Protein AF-A0A554K6H7-F1 (afdb_monomer)

Structure (mmCIF, N/CA/C/O backbone):
data_AF-A0A554K6H7-F1
#
_entry.id   AF-A0A554K6H7-F1
#
loop_
_atom_site.group_PDB
_atom_site.id
_atom_site.type_symbol
_atom_site.label_atom_id
_atom_site.label_alt_id
_atom_site.label_comp_id
_atom_site.label_asym_id
_atom_site.label_entity_id
_atom_site.label_seq_id
_atom_site.pdbx_PDB_ins_code
_atom_site.Cartn_x
_atom_site.Cartn_y
_atom_site.Cartn_z
_atom_site.occupancy
_atom_site.B_iso_or_equiv
_atom_site.auth_seq_id
_atom_site.auth_comp_id
_atom_site.auth_asym_id
_atom_site.auth_atom_id
_atom_site.pdbx_PDB_model_num
ATOM 1 N N . MET A 1 1 ? -4.649 -1.567 -6.672 1.00 82.31 1 MET A N 1
ATOM 2 C CA . MET A 1 1 ? -3.525 -2.118 -7.464 1.00 82.31 1 MET A CA 1
ATOM 3 C C . MET A 1 1 ? -2.347 -1.177 -7.348 1.00 82.31 1 MET A C 1
ATOM 5 O O . MET A 1 1 ? -2.574 0.005 -7.120 1.00 82.31 1 MET A O 1
ATOM 9 N N . ILE A 1 2 ? -1.125 -1.692 -7.444 1.00 87.00 2 ILE A N 1
ATOM 10 C CA . ILE A 1 2 ? 0.093 -0.883 -7.468 1.00 87.00 2 ILE A CA 1
ATOM 11 C C . ILE A 1 2 ? 0.696 -1.004 -8.864 1.00 87.00 2 ILE A C 1
ATOM 13 O O . ILE A 1 2 ? 1.133 -2.075 -9.283 1.00 87.00 2 ILE A O 1
ATOM 17 N N . SER A 1 3 ? 0.694 0.105 -9.590 1.00 84.44 3 SER A N 1
ATOM 18 C CA . SER A 1 3 ? 1.301 0.215 -10.912 1.00 84.44 3 SER A CA 1
ATOM 19 C C . SER A 1 3 ? 2.792 0.542 -10.776 1.00 84.44 3 SER A C 1
ATOM 21 O O . SER A 1 3 ? 3.191 1.238 -9.845 1.00 84.44 3 SER A O 1
ATOM 23 N N . GLY A 1 4 ? 3.622 0.040 -11.698 1.00 82.88 4 GLY A N 1
ATOM 24 C CA . GLY A 1 4 ? 5.072 0.294 -11.723 1.00 82.88 4 GLY A CA 1
ATOM 25 C C . GLY A 1 4 ? 5.947 -0.804 -11.103 1.00 82.88 4 GLY A C 1
ATOM 26 O O . GLY A 1 4 ? 7.169 -0.746 -11.230 1.00 82.88 4 GLY A O 1
ATOM 27 N N . THR A 1 5 ? 5.362 -1.839 -10.491 1.00 82.06 5 THR A N 1
ATOM 28 C CA . THR A 1 5 ? 6.119 -2.994 -9.986 1.00 82.06 5 THR A CA 1
ATOM 29 C C . THR A 1 5 ? 6.681 -3.819 -11.149 1.00 82.06 5 THR A C 1
ATOM 31 O O . THR A 1 5 ? 5.930 -4.260 -12.009 1.00 82.06 5 THR A O 1
ATOM 34 N N . HIS A 1 6 ? 8.002 -4.027 -11.177 1.00 78.56 6 HIS A N 1
ATOM 35 C CA . HIS A 1 6 ? 8.684 -4.779 -12.245 1.00 78.56 6 HIS A CA 1
ATOM 36 C C . HIS A 1 6 ? 9.627 -5.879 -11.737 1.00 78.56 6 HIS A C 1
ATOM 38 O O . HIS A 1 6 ? 10.225 -6.590 -12.544 1.00 78.56 6 HIS A O 1
ATOM 44 N N . CYS A 1 7 ? 9.791 -6.028 -10.419 1.00 83.50 7 CYS A N 1
ATOM 45 C CA . CYS A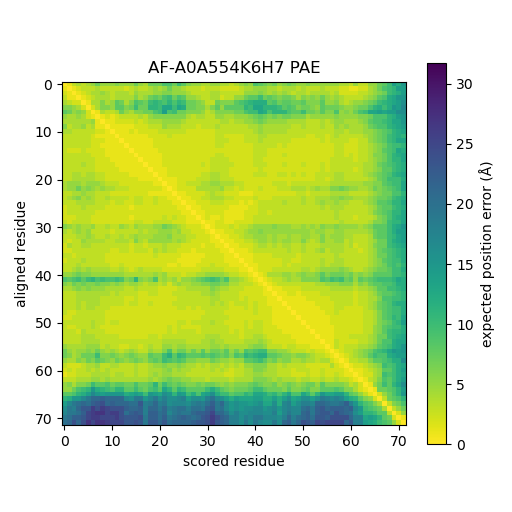 1 7 ? 10.757 -6.965 -9.856 1.00 83.50 7 CYS A CA 1
ATOM 46 C C . CYS A 1 7 ? 10.270 -7.626 -8.560 1.00 83.50 7 CYS A C 1
ATOM 48 O O . CYS A 1 7 ? 9.508 -7.033 -7.795 1.00 83.50 7 CYS A O 1
ATOM 50 N N . GLU A 1 8 ? 10.730 -8.852 -8.299 1.00 83.00 8 GLU A N 1
ATOM 51 C CA . GLU A 1 8 ? 10.364 -9.614 -7.096 1.00 83.00 8 GLU A CA 1
ATOM 52 C C . GLU A 1 8 ? 10.894 -8.956 -5.812 1.00 83.00 8 GLU A C 1
ATOM 54 O O . GLU A 1 8 ? 10.188 -8.887 -4.809 1.00 83.00 8 GLU A O 1
ATOM 59 N N . SER A 1 9 ? 12.091 -8.365 -5.861 1.00 85.75 9 SER A N 1
ATOM 60 C CA . SER A 1 9 ? 12.644 -7.588 -4.743 1.00 85.75 9 SER A CA 1
ATOM 61 C C . SER A 1 9 ? 11.821 -6.327 -4.447 1.00 85.75 9 SER A C 1
ATOM 63 O O . SER A 1 9 ? 11.630 -5.965 -3.292 1.00 85.75 9 SER A O 1
ATOM 65 N N . CYS A 1 10 ? 11.282 -5.690 -5.490 1.00 85.75 10 CYS A N 1
ATOM 66 C CA . CYS A 1 10 ? 10.427 -4.509 -5.401 1.00 85.75 10 CYS A CA 1
ATOM 67 C C . CYS A 1 10 ? 9.105 -4.872 -4.716 1.00 85.75 10 CYS A C 1
ATOM 69 O O . CYS A 1 10 ? 8.622 -4.130 -3.868 1.00 85.75 10 CYS A O 1
ATOM 71 N N . LYS A 1 11 ? 8.544 -6.042 -5.058 1.00 89.00 11 LYS A N 1
ATOM 72 C CA . LYS A 1 11 ? 7.375 -6.610 -4.377 1.00 89.00 11 LYS A CA 1
ATOM 73 C C . LYS A 1 11 ? 7.633 -6.774 -2.882 1.00 89.00 11 LYS A C 1
ATOM 75 O O . LYS A 1 11 ? 6.800 -6.330 -2.106 1.00 89.00 11 LYS A O 1
ATOM 80 N N . ALA A 1 12 ? 8.731 -7.423 -2.490 1.00 90.00 12 ALA A N 1
ATOM 81 C CA . ALA A 1 12 ? 8.991 -7.714 -1.079 1.00 90.00 12 ALA A CA 1
ATOM 82 C C . ALA A 1 12 ? 9.023 -6.426 -0.239 1.00 90.00 12 ALA A C 1
ATOM 84 O O . ALA A 1 12 ? 8.319 -6.334 0.761 1.00 90.00 12 ALA A O 1
ATOM 85 N N . LEU A 1 13 ? 9.730 -5.400 -0.724 1.00 89.94 13 LEU A N 1
ATOM 86 C CA . LEU A 1 13 ? 9.776 -4.082 -0.084 1.00 89.94 13 LEU A CA 1
ATOM 87 C C . LEU A 1 13 ? 8.396 -3.415 -0.003 1.00 89.94 13 LEU A C 1
ATOM 89 O O . LEU A 1 13 ? 8.036 -2.861 1.032 1.00 89.94 13 LEU A O 1
ATOM 93 N N . LEU A 1 14 ? 7.609 -3.481 -1.083 1.00 90.25 14 LEU A N 1
ATOM 94 C CA . LEU A 1 14 ? 6.242 -2.955 -1.091 1.00 90.25 14 LEU A CA 1
ATOM 95 C C . LEU A 1 14 ? 5.375 -3.660 -0.044 1.00 90.25 14 LEU A C 1
ATOM 97 O O . LEU A 1 14 ? 4.671 -2.993 0.704 1.00 90.25 14 LEU A O 1
ATOM 101 N N . GLU A 1 15 ? 5.421 -4.990 0.028 1.00 92.00 15 GLU A N 1
ATOM 102 C CA . GLU A 1 15 ? 4.651 -5.771 1.001 1.00 92.00 15 GLU A CA 1
ATOM 103 C C . GLU A 1 15 ? 5.047 -5.454 2.446 1.00 92.00 15 GLU A C 1
ATOM 105 O O . GLU A 1 15 ? 4.162 -5.373 3.296 1.00 92.00 15 GLU A O 1
ATOM 110 N N . GLU A 1 16 ? 6.338 -5.257 2.722 1.00 91.94 16 GLU A N 1
ATOM 111 C CA . GLU A 1 16 ? 6.836 -4.862 4.044 1.00 91.94 16 GLU A CA 1
ATOM 112 C C . GLU A 1 16 ? 6.317 -3.482 4.446 1.00 91.94 16 GLU A C 1
ATOM 114 O O . GLU A 1 16 ? 5.631 -3.368 5.459 1.00 91.94 16 GLU A O 1
ATOM 119 N N . VAL A 1 17 ? 6.528 -2.460 3.613 1.00 92.12 17 VAL A N 1
ATOM 120 C CA . VAL A 1 17 ? 6.065 -1.090 3.893 1.00 92.12 17 VAL A CA 1
ATOM 121 C C . VAL A 1 17 ? 4.545 -1.018 4.034 1.00 92.12 17 VAL A C 1
ATOM 123 O O . VAL A 1 17 ? 4.023 -0.341 4.914 1.00 92.12 17 VAL A O 1
ATOM 126 N N . CYS A 1 18 ? 3.805 -1.767 3.216 1.00 89.56 18 CYS A N 1
ATOM 127 C CA . CYS A 1 18 ? 2.350 -1.831 3.330 1.00 89.56 18 CYS A CA 1
ATOM 128 C C . CYS A 1 18 ? 1.882 -2.404 4.678 1.00 89.56 18 CYS A C 1
ATOM 130 O O . CYS A 1 18 ? 0.802 -2.043 5.133 1.00 89.56 18 CYS A O 1
ATOM 132 N N . ARG A 1 19 ? 2.658 -3.296 5.307 1.00 90.81 19 ARG A N 1
ATOM 133 C CA . ARG A 1 19 ? 2.344 -3.878 6.626 1.00 90.81 19 ARG A CA 1
ATOM 134 C C . ARG A 1 19 ? 2.717 -2.962 7.787 1.00 90.81 19 ARG A C 1
ATOM 136 O O . ARG A 1 19 ? 2.219 -3.172 8.887 1.00 90.81 19 ARG A O 1
ATOM 143 N N . GLU A 1 20 ? 3.567 -1.964 7.563 1.00 91.38 20 GLU A N 1
ATOM 144 C CA . GLU A 1 20 ? 3.864 -0.934 8.566 1.00 91.38 20 GLU A CA 1
ATOM 145 C C . GLU A 1 20 ? 2.701 0.052 8.742 1.00 91.38 20 GLU A C 1
ATOM 147 O O . GLU A 1 20 ? 2.608 0.735 9.764 1.00 91.38 20 GLU A O 1
ATOM 152 N N . VAL A 1 21 ? 1.784 0.110 7.769 1.00 90.00 21 VAL A N 1
ATOM 153 C CA . VAL A 1 21 ? 0.577 0.932 7.859 1.00 90.00 21 VAL A CA 1
ATOM 154 C C . VAL A 1 21 ? -0.339 0.378 8.961 1.00 90.00 21 VAL A C 1
ATOM 156 O O . VAL A 1 21 ? -0.666 -0.813 8.950 1.00 90.00 21 VAL A O 1
ATOM 159 N N . PRO A 1 22 ? -0.804 1.220 9.903 1.00 89.88 22 PRO A N 1
ATOM 160 C CA . PRO A 1 22 ? -1.715 0.792 10.956 1.00 89.88 22 PRO A CA 1
ATOM 161 C C . PRO A 1 22 ? -2.952 0.087 10.398 1.00 89.88 22 PRO A C 1
ATOM 163 O O . PRO A 1 22 ? -3.474 0.465 9.350 1.00 89.88 22 PRO A O 1
ATOM 166 N N . ASN A 1 23 ? -3.436 -0.914 11.136 1.00 90.44 23 ASN A N 1
ATOM 167 C CA . ASN A 1 23 ? -4.603 -1.733 10.797 1.00 90.44 23 ASN A CA 1
ATOM 168 C C . ASN A 1 23 ? -4.425 -2.679 9.600 1.00 90.44 23 ASN A C 1
ATOM 170 O O . ASN A 1 23 ? -5.298 -3.513 9.375 1.00 90.44 23 ASN A O 1
ATOM 174 N N . VAL A 1 24 ? -3.301 -2.643 8.877 1.00 90.62 24 VAL A N 1
ATOM 175 C CA . VAL A 1 24 ? -2.981 -3.656 7.864 1.00 90.62 24 VAL A CA 1
ATOM 176 C C . VAL A 1 24 ? -2.484 -4.933 8.544 1.00 90.62 24 VAL A C 1
ATOM 178 O O . VAL A 1 24 ? -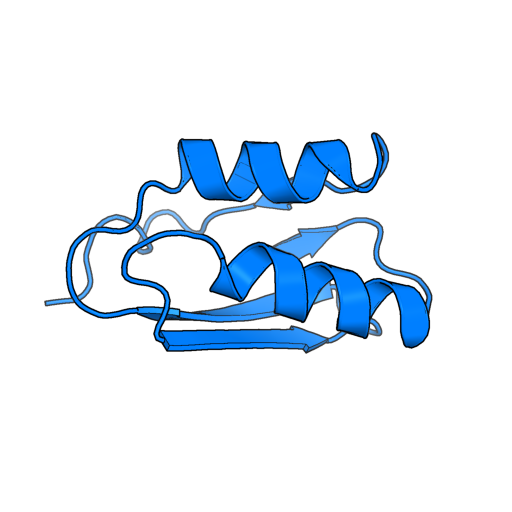1.489 -4.936 9.262 1.00 90.62 24 VAL A O 1
ATOM 181 N N . ARG A 1 25 ? -3.170 -6.050 8.296 1.00 90.38 25 ARG A N 1
ATOM 182 C CA . ARG A 1 25 ? -2.792 -7.387 8.773 1.00 90.38 25 ARG A CA 1
ATOM 183 C C . ARG A 1 25 ? -1.851 -8.082 7.798 1.00 90.38 25 ARG A C 1
ATOM 185 O O . ARG A 1 25 ? -0.903 -8.748 8.207 1.00 90.38 25 ARG A O 1
ATOM 192 N N . SE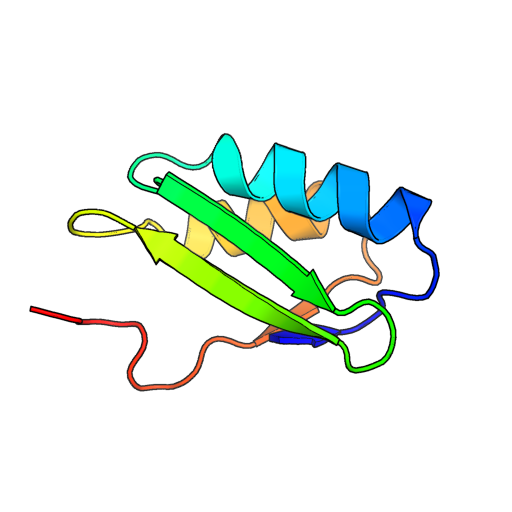R A 1 26 ? -2.134 -7.960 6.506 1.00 89.38 26 SER A N 1
ATOM 193 C CA . SER A 1 26 ? -1.339 -8.577 5.452 1.00 89.38 26 SER A CA 1
ATOM 194 C C . SER A 1 26 ? -1.413 -7.752 4.178 1.00 89.38 26 SER A C 1
ATOM 196 O O . SER A 1 26 ? -2.428 -7.137 3.867 1.00 89.38 26 SER A O 1
ATOM 198 N N . CYS A 1 27 ? -0.328 -7.770 3.416 1.00 90.69 27 CYS A N 1
ATOM 199 C CA . CYS A 1 27 ? -0.273 -7.209 2.077 1.00 90.69 27 CYS A CA 1
ATOM 200 C C . CYS A 1 27 ? 0.415 -8.224 1.171 1.00 90.69 27 CYS A C 1
ATOM 202 O O . CYS A 1 27 ? 1.477 -8.754 1.525 1.00 90.69 27 CYS A O 1
ATOM 204 N N . ALA A 1 28 ? -0.224 -8.502 0.038 1.00 90.62 28 ALA A N 1
ATOM 205 C CA . ALA A 1 28 ? 0.272 -9.361 -1.019 1.00 90.62 28 ALA A CA 1
ATOM 206 C C . ALA A 1 28 ? 0.238 -8.598 -2.348 1.00 90.62 28 ALA A C 1
ATOM 208 O O . ALA A 1 28 ? -0.826 -8.164 -2.798 1.00 90.62 28 ALA A O 1
ATOM 209 N N . VAL A 1 29 ? 1.394 -8.445 -2.987 1.00 90.31 29 VAL A N 1
ATOM 210 C CA . VAL A 1 29 ? 1.556 -7.746 -4.266 1.00 90.31 29 VAL A CA 1
ATOM 211 C C . VAL A 1 29 ? 1.976 -8.750 -5.337 1.00 90.31 29 VAL A C 1
ATOM 213 O O . VAL A 1 29 ? 2.981 -9.447 -5.220 1.00 90.31 29 VAL A O 1
ATOM 216 N N . ASP A 1 30 ? 1.226 -8.812 -6.429 1.00 89.38 30 ASP A N 1
ATOM 217 C CA . ASP A 1 30 ? 1.614 -9.519 -7.641 1.00 89.38 30 ASP A CA 1
ATOM 218 C C . ASP A 1 30 ? 2.401 -8.560 -8.544 1.00 89.38 30 ASP A C 1
ATOM 220 O O . ASP A 1 30 ? 1.821 -7.695 -9.199 1.00 89.38 30 ASP A O 1
ATOM 224 N N . TYR A 1 31 ? 3.729 -8.704 -8.592 1.00 87.00 31 TYR A N 1
ATOM 225 C CA . TYR A 1 31 ? 4.584 -7.856 -9.434 1.00 87.00 31 TYR A CA 1
ATOM 226 C C . TYR A 1 31 ? 4.395 -8.083 -10.935 1.00 87.00 31 TYR A C 1
ATOM 228 O O . TYR A 1 31 ? 4.846 -7.266 -11.731 1.00 87.00 31 TYR A O 1
ATOM 236 N N . ARG A 1 32 ? 3.777 -9.195 -11.347 1.00 86.31 32 ARG A N 1
ATOM 237 C CA . ARG A 1 32 ? 3.560 -9.508 -12.763 1.00 86.31 32 ARG A CA 1
ATOM 238 C C . ARG A 1 32 ? 2.344 -8.767 -13.295 1.00 86.31 32 ARG A C 1
ATOM 240 O O . ARG A 1 32 ? 2.321 -8.414 -14.469 1.00 86.31 32 ARG A O 1
ATOM 247 N N . THR A 1 33 ? 1.334 -8.555 -12.450 1.00 84.88 33 THR A N 1
ATOM 248 C CA . THR A 1 33 ? 0.075 -7.904 -12.845 1.00 84.88 33 THR A CA 1
ATOM 249 C C . THR A 1 33 ? -0.177 -6.563 -12.153 1.00 84.88 33 THR A C 1
ATOM 251 O O . THR A 1 33 ? -1.169 -5.911 -12.463 1.00 84.88 33 THR A O 1
ATOM 254 N N . GLY A 1 34 ? 0.640 -6.174 -11.172 1.00 83.06 34 GLY A N 1
ATOM 255 C CA . GLY A 1 34 ? 0.406 -5.014 -10.301 1.00 83.06 34 GLY A CA 1
ATOM 256 C C . GLY A 1 34 ? -0.773 -5.190 -9.336 1.00 83.06 34 GLY A C 1
ATOM 257 O O . GLY A 1 34 ? -1.233 -4.234 -8.707 1.00 83.06 34 GLY A O 1
ATOM 258 N N . ARG A 1 35 ? -1.331 -6.403 -9.221 1.00 87.50 35 ARG A N 1
ATOM 259 C CA . ARG A 1 35 ? -2.503 -6.637 -8.370 1.00 87.50 35 ARG A CA 1
ATOM 260 C C . ARG A 1 35 ? -2.056 -6.675 -6.917 1.00 87.50 35 ARG A C 1
ATOM 262 O O . ARG A 1 35 ? -1.166 -7.434 -6.571 1.00 87.50 35 ARG A O 1
ATOM 269 N N . THR A 1 36 ? -2.729 -5.911 -6.068 1.00 89.19 36 THR A N 1
ATOM 270 C CA . THR A 1 36 ? -2.417 -5.847 -4.637 1.00 89.19 36 THR A CA 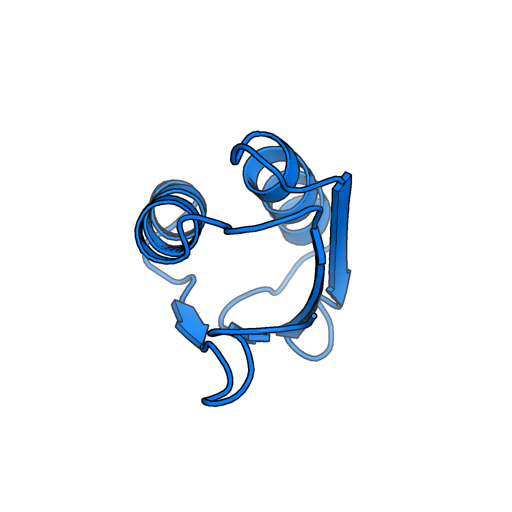1
ATOM 271 C C . THR A 1 36 ? -3.646 -6.236 -3.840 1.00 89.19 36 THR A C 1
ATOM 273 O O . THR A 1 36 ? -4.736 -5.728 -4.113 1.00 89.19 36 THR A O 1
ATOM 276 N N . VAL A 1 37 ? -3.467 -7.142 -2.886 1.00 89.25 37 VAL A N 1
ATOM 277 C CA . VAL A 1 37 ? -4.478 -7.568 -1.921 1.00 89.25 37 VAL A CA 1
ATOM 278 C C . VAL A 1 37 ? -3.990 -7.151 -0.544 1.00 89.25 37 VAL A C 1
ATOM 280 O O . VAL A 1 37 ? -2.905 -7.548 -0.126 1.00 89.25 37 VAL A O 1
ATOM 283 N N . VAL A 1 38 ? -4.788 -6.333 0.133 1.00 89.81 38 VAL A N 1
ATOM 284 C CA . VAL A 1 38 ? -4.512 -5.854 1.487 1.00 89.81 38 VAL A CA 1
ATOM 285 C C . VAL A 1 38 ? -5.599 -6.411 2.391 1.00 89.81 38 VAL A C 1
ATOM 287 O O . VAL A 1 38 ? -6.780 -6.162 2.164 1.00 89.81 38 VAL A O 1
ATOM 290 N N . GLU A 1 39 ? -5.197 -7.184 3.391 1.00 89.75 39 GLU A N 1
ATOM 291 C CA . GLU A 1 39 ? -6.059 -7.606 4.487 1.00 89.75 39 GLU A CA 1
ATOM 292 C C . GLU A 1 39 ? -5.856 -6.630 5.636 1.00 89.75 39 GLU A C 1
ATOM 294 O O . GLU A 1 39 ? -4.721 -6.381 6.045 1.00 89.75 39 GLU A O 1
ATOM 299 N N . HIS A 1 40 ? -6.941 -6.077 6.161 1.00 89.88 40 HIS A N 1
ATOM 300 C CA . HIS A 1 40 ? -6.889 -5.093 7.229 1.00 89.88 40 HIS A CA 1
ATOM 301 C C . HIS A 1 40 ? -8.054 -5.259 8.199 1.00 89.88 40 HIS A C 1
ATOM 303 O O . HIS A 1 40 ? -9.103 -5.795 7.843 1.00 89.88 40 HIS A O 1
ATOM 309 N N . ASP A 1 41 ? -7.854 -4.797 9.428 1.00 85.75 41 ASP A N 1
ATOM 310 C CA . ASP A 1 41 ? -8.849 -4.818 10.492 1.00 85.75 41 ASP A CA 1
ATOM 311 C C . ASP A 1 41 ? -9.305 -3.396 10.809 1.00 85.75 41 ASP A C 1
ATOM 313 O O . ASP A 1 41 ? -8.567 -2.604 11.385 1.00 85.75 41 ASP A O 1
ATOM 317 N N . GLY A 1 42 ? -10.548 -3.070 10.464 1.00 84.06 42 GLY A N 1
ATOM 318 C CA . GLY A 1 42 ? -11.074 -1.721 10.652 1.00 84.06 42 GLY A CA 1
ATOM 319 C C . GLY A 1 42 ? -10.594 -0.747 9.576 1.00 84.06 42 GLY A C 1
ATOM 320 O O . GLY A 1 42 ? -10.335 -1.141 8.437 1.00 84.06 42 GLY A O 1
ATOM 321 N N . ASP A 1 43 ? -10.543 0.535 9.929 1.00 85.62 43 ASP A N 1
ATOM 322 C CA . ASP A 1 43 ? -10.288 1.617 8.978 1.00 85.62 43 ASP A CA 1
ATOM 323 C C . ASP A 1 43 ? -8.786 1.753 8.691 1.00 85.62 43 ASP A C 1
ATOM 325 O O . ASP A 1 43 ? -7.983 1.932 9.609 1.00 85.62 43 ASP A O 1
ATOM 329 N N . VAL A 1 44 ? -8.399 1.645 7.421 1.00 88.06 44 VAL A N 1
ATOM 330 C CA . VAL A 1 44 ? -7.020 1.880 6.976 1.00 88.06 44 VAL A CA 1
ATOM 331 C C . VAL A 1 44 ? -6.922 3.293 6.443 1.00 88.06 44 VAL A C 1
ATOM 333 O O . VAL A 1 44 ? -7.711 3.698 5.590 1.00 88.06 44 VAL A O 1
ATOM 336 N N . ASP A 1 45 ? -5.894 4.017 6.882 1.00 89.31 45 ASP A N 1
ATOM 337 C CA . ASP A 1 45 ? -5.541 5.285 6.260 1.00 89.31 45 ASP A CA 1
ATOM 338 C C . ASP A 1 45 ? -4.912 5.022 4.886 1.00 89.31 45 ASP A C 1
ATOM 340 O O . ASP A 1 45 ? -3.699 4.858 4.725 1.00 89.31 45 ASP A O 1
ATOM 344 N N . TRP A 1 46 ? -5.770 4.958 3.870 1.00 87.50 46 TRP A N 1
ATOM 345 C CA . TRP A 1 46 ? -5.350 4.731 2.494 1.00 87.50 46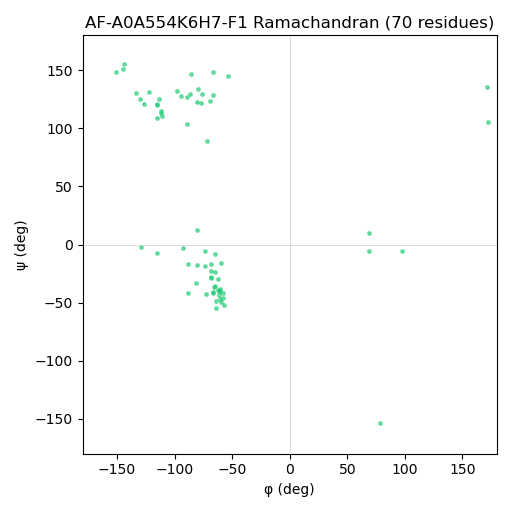 TRP A CA 1
ATOM 346 C C . TRP A 1 46 ? -4.489 5.868 1.932 1.00 87.50 46 TRP A C 1
ATOM 348 O O . TRP A 1 46 ? -3.702 5.632 1.015 1.00 87.50 46 TRP A O 1
ATOM 358 N N . ALA A 1 47 ? -4.592 7.081 2.484 1.00 88.38 47 ALA A N 1
ATOM 359 C CA . ALA A 1 47 ? -3.716 8.182 2.102 1.00 88.38 47 ALA A CA 1
ATOM 360 C C . ALA A 1 47 ? -2.304 7.963 2.661 1.00 88.38 47 ALA A C 1
ATOM 362 O O . ALA A 1 47 ? -1.324 8.139 1.937 1.00 88.38 47 ALA A O 1
ATOM 363 N N . ALA A 1 48 ? -2.178 7.522 3.916 1.00 88.50 48 ALA A N 1
ATOM 364 C CA . ALA A 1 48 ? -0.893 7.108 4.480 1.00 88.50 48 ALA A CA 1
ATOM 365 C C . ALA A 1 48 ? -0.301 5.911 3.719 1.00 88.50 48 ALA A C 1
ATOM 367 O O . ALA A 1 48 ? 0.892 5.909 3.419 1.00 88.50 48 ALA A O 1
ATOM 368 N N . PHE A 1 49 ? -1.136 4.944 3.332 1.00 90.00 49 PHE A N 1
ATOM 369 C CA . PHE A 1 49 ? -0.726 3.801 2.514 1.00 90.00 49 PHE A CA 1
ATOM 370 C C . PHE A 1 49 ? -0.145 4.231 1.159 1.00 90.00 49 PHE A C 1
ATOM 372 O O . PHE A 1 49 ? 0.944 3.800 0.781 1.00 90.00 49 PHE A O 1
ATOM 379 N N . GLU A 1 50 ? -0.838 5.109 0.428 1.00 90.12 50 GLU A N 1
ATOM 380 C CA . GLU A 1 50 ? -0.356 5.624 -0.859 1.00 90.12 50 GLU A CA 1
ATOM 381 C C . GLU A 1 50 ? 0.971 6.377 -0.715 1.00 90.12 50 GLU A C 1
ATOM 383 O O . GLU A 1 50 ? 1.873 6.223 -1.547 1.00 90.12 50 GLU A O 1
ATOM 388 N N . ARG A 1 51 ? 1.117 7.158 0.360 1.00 90.25 51 ARG A N 1
ATOM 389 C CA . ARG A 1 51 ? 2.357 7.880 0.659 1.00 90.25 51 ARG A CA 1
ATOM 390 C C . ARG A 1 51 ? 3.515 6.933 0.929 1.00 90.25 51 ARG A C 1
ATOM 392 O O . ARG A 1 51 ? 4.551 7.093 0.295 1.00 90.25 51 ARG A O 1
ATOM 399 N N . ALA A 1 52 ? 3.314 5.931 1.780 1.00 90.50 52 ALA A N 1
ATOM 400 C CA . ALA A 1 52 ? 4.340 4.949 2.114 1.00 90.50 52 ALA A CA 1
ATOM 401 C C . ALA A 1 52 ? 4.843 4.210 0.857 1.00 90.50 52 ALA A C 1
ATOM 403 O O . ALA A 1 52 ? 6.044 4.053 0.643 1.00 90.50 52 ALA A O 1
ATOM 404 N N . VAL A 1 53 ? 3.929 3.844 -0.050 1.00 89.81 53 VAL A N 1
ATOM 405 C CA . VAL A 1 53 ? 4.284 3.242 -1.346 1.00 89.81 53 VAL A CA 1
ATOM 406 C C . VAL A 1 53 ? 5.032 4.226 -2.256 1.00 89.81 53 VAL A C 1
ATOM 408 O O . VAL A 1 53 ? 6.005 3.845 -2.905 1.00 89.81 53 VAL A O 1
ATOM 411 N N . SER A 1 54 ? 4.611 5.489 -2.307 1.00 89.38 54 SER A N 1
ATOM 412 C CA . SER A 1 54 ? 5.254 6.515 -3.143 1.00 89.38 54 SER A CA 1
ATOM 413 C C . SER A 1 54 ? 6.661 6.885 -2.654 1.00 89.38 54 SER A C 1
ATOM 415 O O . SER A 1 54 ? 7.517 7.249 -3.461 1.00 89.38 54 SER A O 1
ATOM 417 N N . GLU A 1 55 ? 6.932 6.766 -1.351 1.00 89.31 55 GLU A N 1
ATOM 418 C CA . GLU A 1 55 ? 8.257 6.997 -0.757 1.00 89.31 55 GLU A CA 1
ATOM 419 C C . GLU A 1 55 ? 9.287 5.937 -1.170 1.00 89.31 55 GLU A C 1
ATOM 421 O O . GLU A 1 55 ? 10.470 6.253 -1.293 1.00 89.31 55 GLU A O 1
ATOM 426 N N . LEU A 1 56 ? 8.850 4.710 -1.482 1.00 87.38 56 LEU A N 1
ATOM 427 C CA . LEU A 1 56 ? 9.721 3.680 -2.062 1.00 87.38 56 LEU A CA 1
ATOM 428 C C . LEU A 1 56 ? 10.159 4.008 -3.495 1.00 87.38 56 LEU A C 1
ATOM 430 O O . LEU A 1 56 ? 11.168 3.485 -3.974 1.00 87.38 56 LEU A O 1
ATOM 434 N N . GLY A 1 57 ? 9.403 4.845 -4.206 1.00 85.06 57 GLY A N 1
ATOM 435 C CA . GLY A 1 57 ? 9.735 5.256 -5.560 1.00 85.06 57 GLY A CA 1
ATOM 436 C C . GLY A 1 57 ? 8.618 6.038 -6.239 1.00 85.06 57 GLY A C 1
ATOM 437 O O . GLY A 1 57 ? 7.465 5.620 -6.268 1.00 85.06 57 GLY A O 1
ATOM 438 N N . SER A 1 58 ? 8.994 7.127 -6.910 1.00 78.94 58 SER A N 1
ATOM 439 C CA . SER A 1 58 ? 8.081 8.021 -7.640 1.00 78.94 58 SER A CA 1
ATOM 440 C C . SER A 1 58 ? 7.376 7.384 -8.847 1.00 78.94 58 SER A C 1
ATOM 442 O O . SER A 1 58 ? 6.500 8.004 -9.449 1.00 78.94 58 SER A O 1
ATOM 444 N N . LEU A 1 59 ? 7.766 6.163 -9.222 1.00 83.19 59 LEU A N 1
ATOM 445 C CA . LEU A 1 59 ? 7.144 5.382 -10.291 1.00 83.19 59 LEU A CA 1
ATOM 446 C C . LEU A 1 59 ? 5.969 4.530 -9.797 1.00 83.19 59 LEU A C 1
ATOM 448 O O . LEU A 1 59 ? 5.183 4.063 -10.623 1.00 83.19 59 LEU A O 1
ATOM 452 N N . TYR A 1 60 ? 5.849 4.309 -8.485 1.00 88.06 60 TYR A N 1
ATOM 453 C CA . TYR A 1 60 ? 4.754 3.530 -7.925 1.00 88.06 60 TYR A CA 1
ATOM 454 C C . TYR A 1 60 ? 3.494 4.382 -7.819 1.00 88.06 60 TYR A C 1
ATOM 456 O O . TYR A 1 60 ? 3.528 5.520 -7.357 1.00 88.06 60 TYR A O 1
ATOM 464 N N . ARG A 1 61 ? 2.364 3.822 -8.250 1.00 87.31 61 ARG A N 1
ATOM 465 C CA . ARG A 1 61 ? 1.053 4.470 -8.140 1.00 87.31 61 ARG A CA 1
ATOM 466 C C . ARG A 1 61 ? 0.058 3.505 -7.528 1.00 87.31 61 ARG A C 1
ATOM 468 O O . ARG A 1 61 ? -0.127 2.411 -8.058 1.00 87.31 61 ARG A O 1
ATOM 475 N N . VAL A 1 62 ? -0.588 3.923 -6.445 1.00 89.00 62 VAL A N 1
ATOM 476 C CA . VAL A 1 62 ? -1.671 3.164 -5.823 1.00 89.00 62 VAL A CA 1
ATOM 477 C C . VAL A 1 62 ? -2.989 3.573 -6.468 1.00 89.00 62 VAL A C 1
ATOM 479 O O . VAL A 1 62 ? -3.323 4.746 -6.562 1.00 89.00 62 VAL A O 1
ATOM 482 N N . GLU A 1 63 ? -3.739 2.590 -6.943 1.00 85.56 63 GLU A N 1
ATOM 483 C CA . GLU A 1 63 ? -5.102 2.773 -7.432 1.00 85.56 63 GLU A CA 1
ATOM 484 C C . GLU A 1 63 ? -6.045 2.002 -6.511 1.00 85.56 63 GLU A C 1
ATOM 486 O O . GLU A 1 63 ? -6.049 0.762 -6.482 1.00 85.56 63 GLU A O 1
ATOM 491 N N . LEU A 1 64 ? -6.815 2.747 -5.723 1.00 77.38 64 LEU A N 1
ATOM 492 C CA . LEU A 1 64 ? -7.781 2.209 -4.775 1.00 77.38 64 LEU A CA 1
ATOM 493 C C . LEU A 1 64 ? -9.113 1.970 -5.497 1.00 77.38 64 LEU A C 1
ATOM 495 O O . LEU A 1 64 ? -9.612 2.875 -6.172 1.00 77.38 64 LEU A O 1
ATOM 499 N N . PRO A 1 65 ? -9.722 0.778 -5.385 1.00 67.50 65 PRO A N 1
ATOM 500 C CA . PRO A 1 65 ? -11.060 0.583 -5.911 1.00 67.50 65 PRO A CA 1
ATOM 501 C C . PRO A 1 65 ? -12.062 1.425 -5.102 1.00 67.50 65 PRO A C 1
ATOM 503 O O . PRO A 1 65 ? -11.898 1.571 -3.889 1.00 67.50 65 PRO A O 1
ATOM 506 N N . PRO A 1 66 ? -13.154 1.909 -5.722 1.0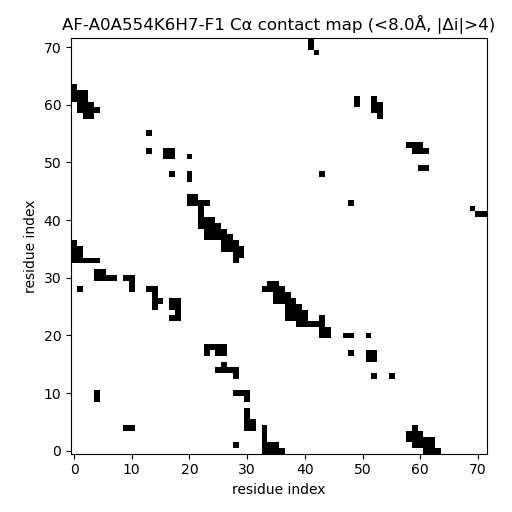0 58.81 66 PRO A N 1
ATOM 507 C CA . PRO A 1 66 ? -14.160 2.737 -5.046 1.00 58.81 66 PRO A CA 1
ATOM 508 C C . PRO A 1 66 ? -14.835 2.042 -3.848 1.00 58.81 66 PRO A C 1
ATOM 510 O O . PRO A 1 66 ? -15.440 2.706 -3.015 1.00 58.81 66 PRO A O 1
ATOM 513 N N . ALA A 1 67 ? -14.710 0.714 -3.737 1.00 57.81 67 ALA A N 1
ATOM 514 C CA . ALA A 1 67 ? -15.233 -0.095 -2.637 1.00 57.81 67 ALA A CA 1
ATOM 515 C C . ALA A 1 67 ? -14.233 -0.345 -1.483 1.00 57.81 67 ALA A C 1
ATOM 517 O O . ALA A 1 67 ? -14.613 -0.947 -0.485 1.00 57.81 67 ALA A O 1
ATOM 518 N N . ALA A 1 68 ? -12.974 0.110 -1.570 1.00 54.09 68 ALA A N 1
ATOM 519 C CA . ALA A 1 68 ? -12.001 -0.032 -0.474 1.00 54.09 68 ALA A CA 1
ATOM 520 C C . ALA A 1 68 ? -12.271 0.917 0.714 1.00 54.09 68 ALA A C 1
ATOM 522 O O . ALA A 1 68 ? -11.633 0.797 1.755 1.00 54.09 68 ALA A O 1
ATOM 523 N N . SER A 1 69 ? -13.251 1.820 0.591 1.00 46.44 69 SER A N 1
ATOM 524 C CA . SER A 1 69 ? -13.681 2.716 1.673 1.00 46.44 69 SER A CA 1
ATOM 525 C C . SER A 1 69 ? -14.635 2.066 2.689 1.00 46.44 69 SER A C 1
ATOM 527 O O . SER A 1 69 ? -15.251 2.771 3.485 1.00 46.44 69 SER A O 1
ATOM 529 N N . GLY A 1 70 ? -14.797 0.742 2.671 1.00 47.50 70 GLY A N 1
ATOM 530 C CA . GLY A 1 70 ? -15.578 0.051 3.689 1.00 47.50 70 GLY A CA 1
ATOM 531 C C . GLY A 1 70 ? -15.786 -1.419 3.370 1.00 47.50 70 GLY A C 1
ATOM 532 O O . GLY A 1 70 ? -16.641 -1.767 2.559 1.00 47.50 70 GLY A O 1
ATOM 533 N N . VAL A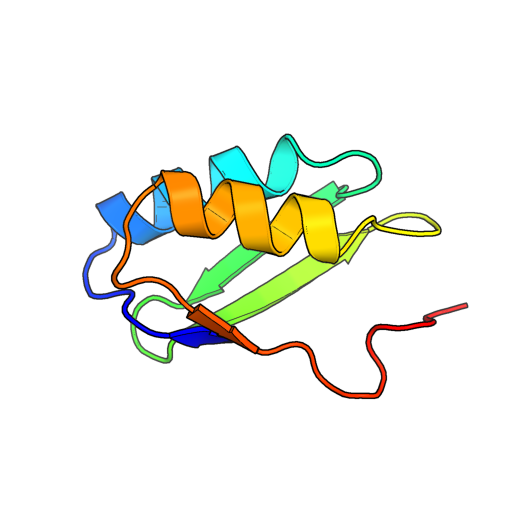 1 71 ? -15.064 -2.288 4.070 1.00 40.03 71 VAL A N 1
ATOM 534 C CA . VAL A 1 71 ? -15.529 -3.655 4.303 1.00 40.03 71 VAL A CA 1
ATOM 535 C C . VAL A 1 71 ? -15.837 -3.772 5.786 1.00 40.03 71 VAL A C 1
ATOM 537 O O . VAL A 1 71 ? -14.978 -3.591 6.645 1.00 40.03 71 VAL A O 1
ATOM 540 N N . LYS A 1 72 ? -17.124 -3.985 6.036 1.00 35.09 72 LYS A N 1
ATOM 541 C CA . LYS A 1 72 ? -17.707 -4.384 7.307 1.00 35.09 72 LYS A CA 1
ATOM 542 C C . LYS A 1 72 ? -17.658 -5.902 7.426 1.00 35.09 72 LYS A C 1
ATOM 544 O O . LYS A 1 72 ? -17.737 -6.559 6.363 1.00 35.09 72 LYS A O 1
#

Sequence (72 aa):
MISGTHCESCKALLEEVCREVPNVRSCAVDYRTGRTVVEHDGDVDWAAFERAVSELGSLYRVELPPAASGVK

Solvent-accessible surface area (backbone atoms only — not comparable to full-atom values): 4194 Å² total; per-residue (Å²): 56,38,4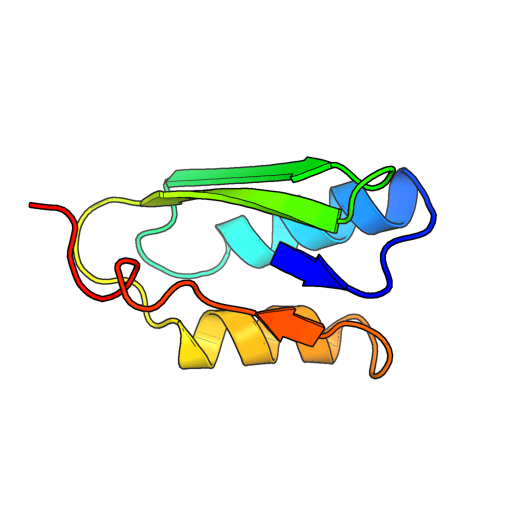3,73,49,81,40,74,71,57,30,53,54,49,28,52,55,50,40,70,38,68,45,36,76,41,46,49,58,38,36,90,75,21,45,53,50,74,44,60,61,76,83,61,60,61,69,60,46,43,48,56,50,33,73,77,3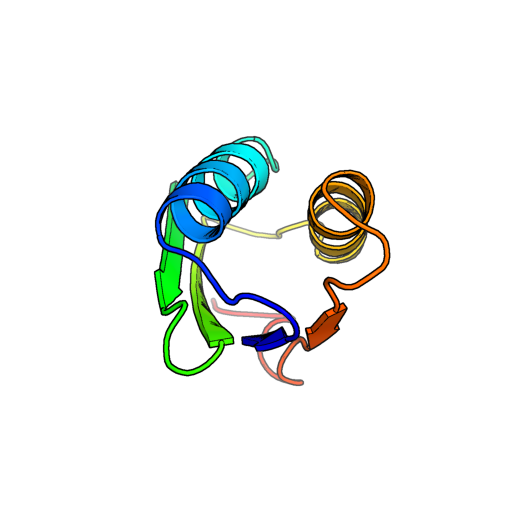3,88,69,43,42,72,49,80,61,91,67,74,86,64,81,131

Radius of gyration: 11.21 Å; Cα contacts (8 Å, |Δi|>4): 108; chains: 1; bounding box: 30×18×24 Å

Secondary structure (DSSP, 8-state):
-EET---HHHHHHHHHHHHHSTTEEEEEEETTTTEEEEEESS---HHHHHHHHHHT-TT-EE---TTTT---

Foldseek 3Di:
DKPPQADPVLQVQLFVLLCVFPQWPGWGADSVVRDIDTDGDPDTPVVVSQVSNCVSDVRIGDDDDPPPRDDD

Nearest PDB structures (foldseek):
  6ff2-assembly1_B  TM=8.804E-01  e=4.884E-04  Staphylococcus aureus subsp. aureus NCTC 8325
  2kt2-assembly1_A  TM=7.786E-01  e=4.820E-03  Pseudomonas aeruginosa
  1fvs-assembly1_A  TM=8.401E-01  e=1.904E-02  Saccharomyces cerevisiae
  1fvq-assembly1_A  TM=8.703E-01  e=3.010E-02  Saccharomyces cerevisiae
  7nmm-assembly2_B  TM=7.911E-01  e=6.181E-02  Setaria italica

Mean predicted aligned error: 5.31 Å

pLDDT: mean 83.56, std 12.42, range [35.09, 92.12]